Protein AF-A0A3P6R3Q3-F1 (afdb_monomer)

Structure (mmCIF, N/CA/C/O backbone):
data_AF-A0A3P6R3Q3-F1
#
_entry.id   AF-A0A3P6R3Q3-F1
#
loop_
_atom_site.group_PDB
_atom_site.id
_atom_site.type_symbol
_atom_site.label_atom_id
_atom_site.label_alt_id
_atom_site.label_comp_id
_atom_site.label_asym_id
_atom_site.label_entity_id
_atom_site.label_seq_id
_atom_site.pdbx_PDB_ins_code
_atom_site.Cartn_x
_atom_site.Cartn_y
_atom_site.Cartn_z
_atom_site.occupancy
_atom_site.B_iso_or_equiv
_atom_site.auth_seq_id
_atom_site.auth_comp_id
_atom_site.auth_asym_id
_atom_site.auth_atom_id
_atom_site.pdbx_PDB_model_num
ATOM 1 N N . MET A 1 1 ? -1.589 -1.129 27.423 1.00 46.59 1 MET A N 1
ATOM 2 C CA . MET A 1 1 ? -1.064 -1.638 26.143 1.00 46.59 1 MET A CA 1
ATOM 3 C C . MET A 1 1 ? -1.900 -2.843 25.777 1.00 46.59 1 MET A C 1
ATOM 5 O O . MET A 1 1 ? -1.608 -3.938 26.243 1.00 46.59 1 MET A O 1
ATOM 9 N N . ASP A 1 2 ? -2.985 -2.638 25.037 1.00 57.50 2 ASP A N 1
ATOM 10 C CA . ASP A 1 2 ? -3.747 -3.765 24.506 1.00 57.50 2 ASP A CA 1
ATOM 11 C C . ASP A 1 2 ? -2.873 -4.420 23.435 1.00 57.50 2 ASP A C 1
ATOM 13 O O . ASP A 1 2 ? -2.715 -3.889 22.341 1.00 57.50 2 ASP A O 1
ATOM 17 N N . PHE A 1 3 ? -2.231 -5.537 23.783 1.00 61.62 3 PHE A N 1
ATOM 18 C CA . PHE A 1 3 ? -1.277 -6.236 22.912 1.00 61.62 3 PHE A CA 1
ATOM 19 C C . PHE A 1 3 ? -1.928 -6.728 21.603 1.00 61.62 3 PHE A C 1
ATOM 21 O O . PHE A 1 3 ? -1.241 -6.994 20.623 1.00 61.62 3 PHE A O 1
ATOM 28 N N . PHE A 1 4 ? -3.263 -6.796 21.571 1.00 66.19 4 PHE A N 1
ATOM 29 C CA . PHE A 1 4 ? -4.058 -7.160 20.406 1.00 66.19 4 PHE A CA 1
ATOM 30 C C . PHE A 1 4 ? -5.186 -6.144 20.169 1.00 66.19 4 PHE A C 1
ATOM 32 O O . PHE A 1 4 ? -6.312 -6.357 20.629 1.00 66.19 4 PHE A O 1
ATOM 39 N N . PRO A 1 5 ? -4.926 -5.048 19.434 1.00 68.81 5 PRO A N 1
ATOM 40 C CA . PRO A 1 5 ? -5.937 -4.025 19.142 1.00 68.81 5 PRO A CA 1
ATOM 41 C C . PRO A 1 5 ? -7.147 -4.569 18.361 1.00 68.81 5 PRO A C 1
ATOM 43 O O . PRO A 1 5 ? -8.257 -4.046 18.486 1.00 68.81 5 PRO A O 1
ATOM 46 N N . PHE A 1 6 ? -6.976 -5.673 17.622 1.00 72.06 6 PHE A N 1
ATOM 47 C CA . PHE A 1 6 ? -8.066 -6.318 16.887 1.00 72.06 6 PHE A CA 1
ATOM 48 C C . PHE A 1 6 ? -9.189 -6.844 17.807 1.00 72.06 6 PHE A C 1
ATOM 50 O O . PHE A 1 6 ? -10.356 -6.852 17.407 1.00 72.06 6 PHE A O 1
ATOM 57 N N . LEU A 1 7 ? -8.877 -7.213 19.061 1.00 68.69 7 LEU A N 1
ATOM 58 C CA . LEU A 1 7 ? -9.871 -7.676 20.046 1.00 68.69 7 LEU A CA 1
ATOM 59 C C . LEU A 1 7 ? -10.813 -6.559 20.507 1.00 68.69 7 LEU A C 1
ATOM 61 O O . LEU A 1 7 ? -11.972 -6.817 20.835 1.00 68.69 7 LEU A O 1
ATOM 65 N N . THR A 1 8 ? -10.329 -5.322 20.555 1.00 74.06 8 THR A N 1
ATOM 66 C CA . THR A 1 8 ? -11.136 -4.161 20.952 1.00 74.06 8 THR A CA 1
ATOM 67 C C . THR A 1 8 ? -12.128 -3.810 19.851 1.00 74.06 8 THR A C 1
ATOM 69 O O . THR A 1 8 ? -13.299 -3.507 20.106 1.00 74.06 8 THR A O 1
ATOM 72 N N . TRP A 1 9 ? -11.671 -3.915 18.607 1.00 73.69 9 TRP A N 1
ATOM 73 C CA . TRP A 1 9 ? -12.449 -3.501 17.460 1.00 73.69 9 TRP A CA 1
ATOM 74 C C . TRP A 1 9 ? -13.516 -4.536 17.044 1.00 73.69 9 TRP A C 1
ATOM 76 O O . TRP A 1 9 ? -14.635 -4.162 16.691 1.00 73.69 9 TRP A O 1
ATOM 86 N N . ILE A 1 10 ? -13.244 -5.838 17.213 1.00 75.00 10 ILE A N 1
ATOM 87 C CA . ILE A 1 10 ? -14.248 -6.891 16.975 1.00 75.00 10 ILE A CA 1
ATOM 88 C C . ILE A 1 10 ? -15.398 -6.859 17.995 1.00 75.00 10 ILE A C 1
ATOM 90 O O . ILE A 1 10 ? -16.546 -7.113 17.640 1.00 75.00 10 ILE A O 1
ATOM 94 N N . LYS A 1 11 ? -15.123 -6.487 19.255 1.00 73.38 11 LYS A N 1
ATOM 95 C CA . LYS A 1 11 ? -16.144 -6.386 20.318 1.00 73.38 11 LYS A CA 1
ATOM 96 C C . LYS A 1 11 ? -17.124 -5.229 20.115 1.00 73.38 11 LYS A C 1
ATOM 98 O O . LYS A 1 11 ? -18.241 -5.287 20.612 1.00 73.38 11 LYS A O 1
ATOM 103 N N . THR A 1 12 ? -16.707 -4.185 19.405 1.00 77.06 12 THR A N 1
ATOM 104 C CA . THR A 1 12 ? -17.514 -2.989 19.111 1.00 77.06 12 THR A CA 1
ATOM 105 C C . THR A 1 12 ? -18.105 -3.014 17.696 1.00 77.06 12 THR A C 1
ATOM 107 O O . THR A 1 12 ? -18.639 -2.010 17.222 1.00 77.06 12 THR A O 1
ATOM 110 N N . TYR A 1 13 ? -18.022 -4.155 17.002 1.00 77.94 13 TYR A N 1
ATOM 111 C CA . TYR A 1 13 ? -18.478 -4.293 15.624 1.00 77.94 13 TYR A CA 1
ATOM 112 C C . TYR A 1 13 ? -20.009 -4.344 15.525 1.00 77.94 13 TYR A C 1
ATOM 114 O O . TYR A 1 13 ? -20.645 -5.291 15.987 1.00 77.94 13 TYR A O 1
ATOM 122 N N . ASP A 1 14 ? -20.606 -3.356 14.852 1.00 76.75 14 ASP A N 1
ATOM 123 C CA . ASP A 1 14 ? -22.024 -3.396 14.486 1.00 76.75 14 ASP A CA 1
ATOM 124 C C . ASP A 1 14 ? -22.257 -4.358 13.308 1.00 76.75 14 ASP A C 1
ATOM 126 O O . ASP A 1 14 ? -22.173 -3.992 12.133 1.00 76.75 14 ASP A O 1
ATOM 130 N N . VAL A 1 15 ? -22.563 -5.610 13.647 1.00 76.88 15 VAL A N 1
ATOM 131 C CA . VAL A 1 15 ? -22.834 -6.708 12.706 1.00 76.88 15 VAL A CA 1
ATOM 132 C C . VAL A 1 15 ? -24.049 -6.483 11.802 1.00 76.88 15 VAL A C 1
ATOM 134 O O . VAL A 1 15 ? -24.170 -7.181 10.797 1.00 76.88 15 VAL A O 1
ATOM 137 N N . LYS A 1 16 ? -24.948 -5.534 12.104 1.00 74.31 16 LYS A N 1
ATOM 138 C CA . LYS A 1 16 ? -26.172 -5.339 11.304 1.00 74.31 16 LYS A CA 1
ATOM 139 C C . LYS A 1 16 ? -25.975 -4.448 10.082 1.00 74.31 16 LYS A C 1
ATOM 141 O O . LYS A 1 16 ? -26.600 -4.700 9.057 1.00 74.31 16 LYS A O 1
ATOM 146 N N . SER A 1 17 ? -25.142 -3.413 10.178 1.00 76.44 17 SER A N 1
ATOM 147 C CA . SER A 1 17 ? -25.018 -2.387 9.129 1.00 76.44 17 SER A CA 1
ATOM 148 C C . SER A 1 17 ? -23.639 -2.346 8.464 1.00 76.44 17 SER A C 1
ATOM 150 O O . SER A 1 17 ? -23.517 -1.989 7.291 1.00 76.44 17 SER A O 1
ATOM 152 N N . ALA A 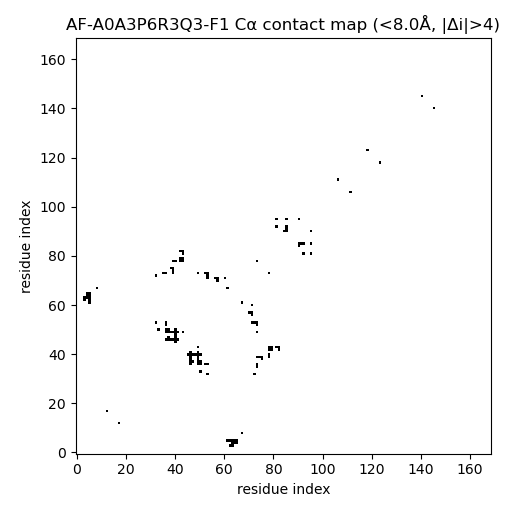1 18 ? -22.590 -2.745 9.186 1.00 79.81 18 ALA A N 1
ATOM 153 C CA . ALA A 1 18 ? -21.221 -2.651 8.707 1.00 79.81 18 ALA A CA 1
ATOM 154 C C . ALA A 1 18 ? -20.796 -3.667 7.624 1.00 79.81 18 ALA A C 1
ATOM 156 O O . ALA A 1 18 ? -20.037 -3.252 6.745 1.00 79.81 18 ALA A O 1
ATOM 157 N N . PRO A 1 19 ? -21.248 -4.942 7.600 1.00 84.19 19 PRO A N 1
ATOM 158 C CA . PRO A 1 19 ? -20.638 -5.932 6.709 1.00 84.19 19 PRO A CA 1
ATOM 159 C C . PRO A 1 19 ? -20.916 -5.650 5.231 1.00 84.19 19 PRO A C 1
ATOM 161 O O . PRO A 1 19 ? -20.044 -5.860 4.395 1.00 84.19 19 PRO A O 1
ATOM 164 N N . LEU A 1 20 ? -22.092 -5.107 4.898 1.00 86.62 20 LEU A N 1
ATOM 165 C CA . LEU A 1 20 ? -22.432 -4.755 3.517 1.00 86.62 20 LEU A CA 1
ATOM 166 C C . LEU A 1 20 ? -21.554 -3.601 3.008 1.00 86.62 20 LEU A C 1
ATOM 168 O O . LEU A 1 20 ? -21.050 -3.648 1.886 1.00 86.62 20 LEU A O 1
ATOM 172 N N . ARG A 1 21 ? -21.308 -2.595 3.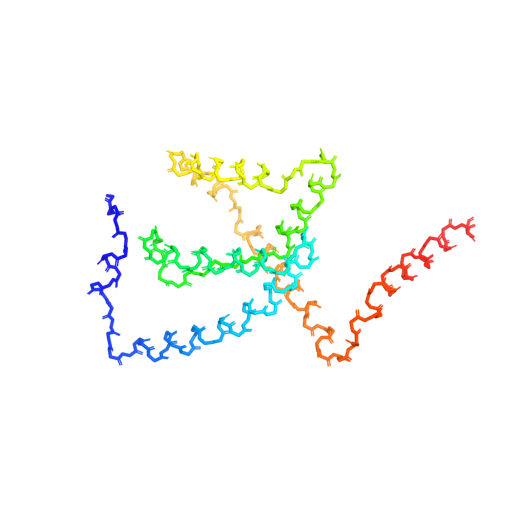856 1.00 84.62 21 ARG A N 1
ATOM 173 C CA . ARG A 1 21 ? -20.435 -1.460 3.530 1.00 84.62 21 ARG A CA 1
ATOM 174 C C . ARG A 1 21 ? -18.967 -1.877 3.424 1.00 84.62 21 ARG A C 1
ATOM 176 O O . ARG A 1 21 ? -18.291 -1.459 2.488 1.00 84.62 21 ARG A O 1
ATOM 183 N N . ASP A 1 22 ? -18.494 -2.714 4.345 1.00 88.69 22 ASP A N 1
ATOM 184 C CA . ASP A 1 22 ? -17.118 -3.223 4.343 1.00 88.69 22 ASP A CA 1
ATOM 185 C C . ASP A 1 22 ? -16.879 -4.153 3.128 1.00 88.69 22 ASP A C 1
ATOM 187 O O . ASP A 1 22 ? -15.820 -4.098 2.498 1.00 88.69 22 ASP A O 1
ATOM 191 N N . PHE A 1 23 ? -17.882 -4.941 2.718 1.00 89.69 23 PHE A N 1
ATOM 192 C CA . PHE A 1 23 ? -17.820 -5.776 1.512 1.00 89.69 23 PHE A CA 1
ATOM 193 C C . PHE A 1 23 ? -17.741 -4.944 0.225 1.00 89.69 23 PHE A C 1
ATOM 195 O O . PHE A 1 23 ? -16.854 -5.163 -0.596 1.00 89.69 23 PHE A O 1
ATOM 202 N N . MET A 1 24 ? -18.613 -3.945 0.052 1.00 90.56 24 MET A N 1
ATOM 203 C CA . MET A 1 24 ? -18.550 -3.076 -1.132 1.00 90.56 24 MET A CA 1
ATOM 204 C C . MET A 1 24 ? -17.245 -2.268 -1.183 1.00 90.56 24 MET A C 1
ATOM 206 O O . MET A 1 24 ? -16.652 -2.119 -2.252 1.00 90.56 24 MET A O 1
ATOM 210 N N . GLY A 1 25 ? -16.769 -1.786 -0.029 1.00 88.12 25 GLY A N 1
ATOM 211 C CA . GLY A 1 25 ? -15.499 -1.067 0.073 1.00 88.12 25 GLY A CA 1
ATOM 212 C C . GLY A 1 25 ? -14.296 -1.942 -0.281 1.00 88.12 25 GLY A C 1
ATOM 213 O O . GLY A 1 25 ? -13.444 -1.520 -1.060 1.00 88.12 25 GLY A O 1
ATOM 214 N N . SER A 1 26 ? -14.244 -3.174 0.231 1.00 87.75 26 SER A N 1
ATOM 215 C CA . SER A 1 26 ? -13.165 -4.122 -0.086 1.00 87.75 26 SER A CA 1
ATOM 216 C C . SER A 1 26 ? -13.198 -4.596 -1.539 1.00 87.75 26 SER A C 1
ATOM 218 O O . SER A 1 26 ? -12.133 -4.742 -2.134 1.00 87.75 26 SER A O 1
ATOM 220 N N . LEU A 1 27 ? -14.380 -4.752 -2.146 1.00 91.19 27 LEU A N 1
ATOM 221 C CA . LEU A 1 27 ? -14.507 -5.061 -3.573 1.00 91.19 27 LEU A CA 1
ATOM 222 C C . LEU A 1 27 ? -13.913 -3.946 -4.449 1.00 91.19 27 LEU A C 1
ATOM 224 O O . LEU A 1 27 ? -13.154 -4.228 -5.378 1.00 91.19 27 LEU A O 1
ATOM 228 N N . LEU A 1 28 ? -14.207 -2.682 -4.125 1.00 88.81 28 LEU A N 1
ATOM 229 C CA . LEU A 1 28 ? -13.629 -1.528 -4.818 1.00 88.81 28 LEU A CA 1
ATOM 230 C C . LEU A 1 28 ? -12.104 -1.487 -4.653 1.00 88.81 28 LEU A C 1
ATOM 232 O O . LEU A 1 28 ? -11.374 -1.292 -5.622 1.00 88.81 28 LEU A O 1
ATOM 236 N N . LEU A 1 29 ? -11.616 -1.708 -3.434 1.00 89.00 29 LEU A N 1
ATOM 237 C CA . LEU A 1 29 ? -10.186 -1.710 -3.135 1.00 89.00 29 LEU A CA 1
ATOM 238 C C . LEU A 1 29 ? -9.443 -2.842 -3.852 1.00 89.00 29 LEU A C 1
ATOM 240 O O . LEU A 1 29 ? -8.365 -2.621 -4.399 1.00 89.00 29 LEU A O 1
ATOM 244 N N . ALA A 1 30 ? -10.041 -4.034 -3.911 1.00 87.81 30 ALA A N 1
ATOM 245 C CA . ALA A 1 30 ? -9.498 -5.167 -4.652 1.00 87.81 30 ALA A CA 1
ATOM 246 C C . ALA A 1 30 ? -9.374 -4.847 -6.149 1.00 87.81 30 ALA A C 1
ATOM 248 O O . ALA A 1 30 ? -8.331 -5.117 -6.746 1.00 87.81 30 ALA A O 1
ATOM 249 N N . ALA A 1 31 ? -10.390 -4.204 -6.736 1.00 85.94 31 ALA A N 1
ATOM 250 C CA . ALA A 1 31 ? -10.346 -3.760 -8.127 1.00 85.94 31 ALA A CA 1
ATOM 251 C C . ALA A 1 31 ? -9.237 -2.719 -8.381 1.00 85.94 31 ALA A C 1
ATOM 253 O O . ALA A 1 31 ? -8.618 -2.745 -9.441 1.00 85.94 31 ALA A O 1
ATOM 254 N N . LEU A 1 32 ? -8.942 -1.845 -7.409 1.00 85.69 32 LEU A N 1
ATOM 255 C CA . LEU A 1 32 ? -7.862 -0.851 -7.500 1.00 85.69 32 LEU A CA 1
ATOM 256 C C . LEU A 1 32 ? -6.460 -1.458 -7.319 1.00 85.69 32 LEU A C 1
ATOM 258 O O . LEU A 1 32 ? -5.502 -1.006 -7.946 1.00 85.69 32 LEU A O 1
ATOM 262 N N . PHE A 1 33 ? -6.320 -2.500 -6.500 1.00 86.88 33 PHE A N 1
ATOM 263 C CA . PHE A 1 33 ? -5.019 -3.117 -6.222 1.00 86.88 33 PHE A CA 1
ATOM 264 C C . PHE A 1 33 ? -4.466 -3.965 -7.359 1.00 86.88 33 PHE A C 1
ATOM 266 O O . PHE A 1 33 ? -3.245 -4.068 -7.480 1.00 86.88 33 PHE A O 1
ATOM 273 N N . ILE A 1 34 ? -5.323 -4.526 -8.212 1.00 86.62 34 ILE A N 1
ATOM 274 C CA . ILE A 1 34 ? -4.890 -5.299 -9.383 1.00 86.62 34 ILE A CA 1
ATOM 275 C C . ILE A 1 34 ? -4.013 -4.449 -10.326 1.00 86.62 34 ILE A C 1
ATOM 277 O O . ILE A 1 34 ? -2.846 -4.805 -10.513 1.00 86.62 34 ILE A O 1
ATOM 281 N N . PRO A 1 35 ? -4.484 -3.313 -10.883 1.00 82.69 35 PRO A N 1
ATOM 282 C CA . PRO A 1 35 ? -3.661 -2.496 -11.772 1.00 82.69 35 PRO A CA 1
ATOM 283 C C . PRO A 1 35 ? -2.457 -1.886 -11.044 1.00 82.69 35 PRO A C 1
ATOM 285 O O . PRO A 1 35 ? -1.367 -1.827 -11.611 1.00 82.69 35 PRO A O 1
ATOM 288 N N . GLN A 1 36 ? -2.615 -1.493 -9.776 1.00 82.69 36 GLN A N 1
ATOM 289 C CA . GLN A 1 36 ? -1.532 -0.921 -8.971 1.00 82.69 36 GLN A CA 1
ATOM 290 C C . GLN A 1 36 ? -0.389 -1.922 -8.735 1.00 82.69 36 GLN A C 1
ATOM 292 O O . GLN A 1 36 ? 0.783 -1.559 -8.848 1.00 82.69 36 GLN A O 1
ATOM 297 N N . GLY A 1 37 ? -0.715 -3.185 -8.447 1.00 85.31 37 GLY A N 1
ATOM 298 C CA . GLY A 1 37 ? 0.264 -4.258 -8.269 1.00 85.31 37 GLY A CA 1
ATOM 299 C C . GLY A 1 37 ? 1.018 -4.582 -9.554 1.00 85.31 37 GLY A C 1
ATOM 300 O O . GLY A 1 37 ? 2.241 -4.725 -9.518 1.00 85.31 37 GLY A O 1
ATOM 301 N N . ILE A 1 38 ? 0.312 -4.623 -10.689 1.00 84.75 38 ILE A N 1
ATOM 302 C CA . ILE A 1 38 ? 0.921 -4.861 -12.005 1.00 84.75 38 ILE A CA 1
ATOM 303 C C . ILE A 1 38 ? 1.867 -3.713 -12.368 1.00 84.75 38 ILE A C 1
ATOM 305 O O . ILE A 1 38 ? 3.040 -3.955 -12.653 1.00 84.75 38 ILE A O 1
ATOM 309 N N . ALA A 1 39 ? 1.395 -2.465 -12.295 1.00 82.25 39 ALA A N 1
ATOM 310 C CA . ALA A 1 39 ? 2.185 -1.289 -12.655 1.00 82.25 39 ALA A CA 1
ATOM 311 C C . ALA A 1 39 ? 3.465 -1.168 -11.812 1.00 82.25 39 ALA A C 1
ATOM 313 O O . ALA A 1 39 ? 4.547 -0.932 -12.346 1.00 82.25 39 ALA A O 1
ATOM 314 N N . ASN A 1 40 ? 3.364 -1.375 -10.498 1.00 80.38 40 ASN A N 1
ATOM 315 C CA . ASN A 1 40 ? 4.516 -1.265 -9.605 1.00 80.38 40 ASN A CA 1
ATOM 316 C C . ASN A 1 40 ? 5.466 -2.469 -9.690 1.00 80.38 40 ASN A C 1
ATOM 318 O O . ASN A 1 40 ? 6.672 -2.289 -9.521 1.00 80.38 40 ASN A O 1
ATOM 322 N N . GLY A 1 41 ? 4.960 -3.675 -9.968 1.00 84.12 41 GLY A N 1
ATOM 323 C CA . GLY A 1 41 ? 5.793 -4.861 -10.191 1.00 84.12 41 GLY A CA 1
ATOM 324 C C . GLY A 1 41 ? 6.675 -4.723 -11.434 1.00 84.12 41 GLY A C 1
ATOM 325 O O . GLY A 1 41 ? 7.881 -4.974 -11.361 1.00 84.12 41 GLY A O 1
ATOM 326 N N . LEU A 1 42 ? 6.101 -4.210 -12.532 1.00 82.06 42 LEU A N 1
ATOM 327 C CA . LEU A 1 42 ? 6.823 -3.917 -13.778 1.00 82.06 42 LEU A CA 1
ATOM 328 C C . LEU A 1 42 ? 7.959 -2.897 -13.591 1.00 82.06 42 LEU A C 1
ATOM 330 O O . LEU A 1 42 ? 8.949 -2.946 -14.315 1.00 82.06 42 LEU A O 1
ATOM 334 N N . LEU A 1 43 ? 7.841 -1.986 -12.620 1.00 77.88 43 LEU A N 1
ATOM 335 C CA . LEU A 1 43 ? 8.876 -0.987 -12.335 1.00 77.88 43 LEU A CA 1
ATOM 336 C C . LEU A 1 43 ? 10.084 -1.553 -11.580 1.00 77.88 43 LEU A C 1
ATOM 338 O O . LEU A 1 43 ? 11.173 -0.998 -11.693 1.00 77.88 43 LEU A O 1
ATOM 342 N N . THR A 1 44 ? 9.907 -2.594 -10.765 1.00 73.00 44 THR A N 1
ATOM 343 C CA . THR A 1 44 ? 10.975 -3.084 -9.882 1.00 73.00 44 THR A CA 1
ATOM 344 C C . THR A 1 44 ? 11.692 -4.300 -10.460 1.00 73.00 44 THR A C 1
ATOM 346 O O . THR A 1 44 ? 12.922 -4.297 -10.501 1.00 73.00 44 THR A O 1
ATOM 349 N N . SER A 1 45 ? 10.962 -5.340 -10.876 1.00 74.94 45 SER A N 1
ATOM 350 C CA . SER A 1 45 ? 11.566 -6.534 -11.491 1.00 74.94 45 SER A CA 1
ATOM 351 C C . SER A 1 45 ? 10.537 -7.429 -12.182 1.00 74.94 45 SER A C 1
ATOM 353 O O . SER A 1 45 ? 10.680 -7.711 -13.366 1.00 74.94 45 SER A O 1
ATOM 355 N N . ASP A 1 46 ? 9.506 -7.858 -11.451 1.00 83.12 46 ASP A N 1
ATOM 356 C CA . ASP A 1 46 ? 8.505 -8.817 -11.921 1.00 83.12 46 ASP A CA 1
ATOM 357 C C . ASP A 1 46 ? 7.114 -8.515 -11.338 1.00 83.12 46 ASP A C 1
ATOM 359 O O . ASP A 1 46 ? 6.976 -8.070 -10.191 1.00 83.12 46 ASP A O 1
ATOM 363 N N . VAL A 1 47 ? 6.068 -8.806 -12.111 1.00 84.38 47 VAL A N 1
ATOM 364 C CA . VAL A 1 47 ? 4.662 -8.566 -11.756 1.00 84.38 47 VAL A CA 1
ATOM 365 C C . VAL A 1 47 ? 4.267 -9.347 -10.504 1.00 84.38 47 VAL A C 1
ATOM 367 O O . VAL A 1 47 ? 3.625 -8.790 -9.610 1.00 84.38 47 VAL A O 1
ATOM 370 N N . PHE A 1 48 ? 4.706 -10.604 -10.385 1.00 86.12 48 PHE A N 1
ATOM 371 C CA . PHE A 1 48 ? 4.394 -11.442 -9.224 1.00 86.12 48 PHE A CA 1
ATOM 372 C C . PHE A 1 48 ? 4.892 -10.815 -7.918 1.00 86.12 48 PHE A C 1
ATOM 374 O O . PHE A 1 48 ? 4.155 -10.765 -6.932 1.00 86.12 48 PHE A O 1
ATOM 381 N N . SER A 1 49 ? 6.109 -10.261 -7.924 1.00 82.31 49 SER A N 1
ATOM 382 C CA . SER A 1 49 ? 6.682 -9.600 -6.746 1.00 82.31 49 SER A CA 1
ATOM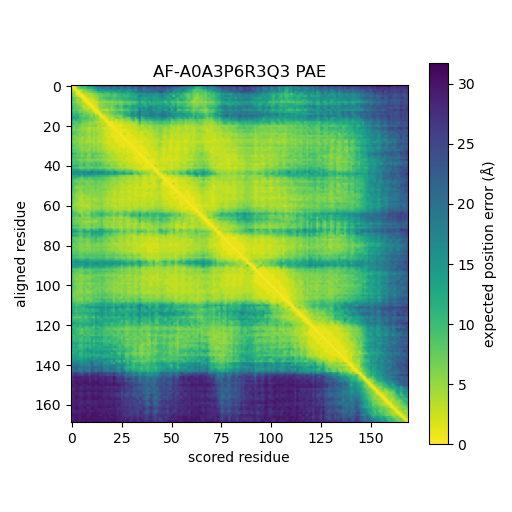 383 C C . SER A 1 49 ? 5.873 -8.369 -6.310 1.00 82.31 49 SER A C 1
ATOM 385 O O . SER A 1 49 ? 5.647 -8.165 -5.115 1.00 82.31 49 SER A O 1
ATOM 387 N N . GLY A 1 50 ? 5.354 -7.595 -7.271 1.00 82.50 50 GLY A N 1
ATOM 388 C CA . GLY A 1 50 ? 4.500 -6.434 -7.011 1.00 82.50 50 GLY A CA 1
ATOM 389 C C . GLY A 1 50 ? 3.149 -6.812 -6.404 1.00 82.50 50 GLY A C 1
ATOM 390 O O . GLY A 1 50 ? 2.691 -6.161 -5.463 1.00 82.50 50 GLY A O 1
ATOM 391 N N . MET A 1 51 ? 2.540 -7.904 -6.875 1.00 86.88 51 MET A N 1
ATOM 392 C CA . MET A 1 51 ? 1.274 -8.396 -6.322 1.00 86.88 51 MET A CA 1
ATOM 393 C C . MET A 1 51 ? 1.433 -8.914 -4.889 1.00 86.88 51 MET A C 1
ATOM 395 O O . MET A 1 51 ? 0.644 -8.550 -4.011 1.00 86.88 51 MET A O 1
ATOM 399 N N . PHE A 1 52 ? 2.481 -9.699 -4.614 1.00 88.12 52 PHE A N 1
ATOM 400 C CA . PHE A 1 52 ? 2.754 -10.180 -3.255 1.00 88.12 52 PHE A CA 1
ATOM 401 C C . PHE A 1 52 ? 3.047 -9.041 -2.276 1.00 88.12 52 PHE A C 1
ATOM 403 O O . PHE A 1 52 ? 2.627 -9.111 -1.119 1.00 88.12 52 PHE A O 1
ATOM 410 N N . SER A 1 53 ? 3.686 -7.965 -2.747 1.00 86.50 53 SER A N 1
ATOM 411 C CA . SER A 1 53 ? 3.956 -6.774 -1.937 1.00 86.50 53 SER A CA 1
ATOM 412 C C . SER A 1 53 ? 2.690 -6.053 -1.454 1.00 86.50 53 SER A C 1
ATOM 414 O O . SER A 1 53 ? 2.786 -5.288 -0.499 1.00 86.50 53 SER A O 1
ATOM 416 N N . ILE A 1 54 ? 1.529 -6.256 -2.084 1.00 89.31 54 ILE A N 1
ATOM 417 C CA . ILE A 1 54 ? 0.250 -5.653 -1.664 1.00 89.31 54 ILE A CA 1
ATOM 418 C C . ILE A 1 54 ? -0.610 -6.676 -0.916 1.00 89.31 54 ILE A C 1
ATOM 420 O O . ILE A 1 54 ? -1.256 -6.342 0.078 1.00 89.31 54 ILE A O 1
ATOM 424 N N . LEU A 1 55 ? -0.607 -7.933 -1.368 1.00 89.75 55 LEU A N 1
ATOM 425 C CA . LEU A 1 55 ? -1.422 -8.997 -0.788 1.00 89.75 55 LEU A CA 1
ATOM 426 C C . LEU A 1 55 ? -1.000 -9.323 0.652 1.00 89.75 55 LEU A C 1
ATOM 428 O O . LEU A 1 55 ? -1.841 -9.349 1.551 1.00 89.75 55 LEU A O 1
ATOM 432 N N . LEU A 1 56 ? 0.297 -9.565 0.876 1.00 90.31 56 LEU A N 1
ATOM 433 C CA . LEU A 1 56 ? 0.788 -10.035 2.173 1.00 90.31 56 LEU A CA 1
ATOM 434 C C . LEU A 1 56 ? 0.578 -9.007 3.295 1.00 90.31 56 LEU A C 1
ATOM 436 O O . LEU A 1 56 ? 0.030 -9.391 4.330 1.00 90.31 56 LEU A O 1
ATOM 440 N N . PRO A 1 57 ? 0.917 -7.711 3.131 1.00 88.62 57 PRO A N 1
ATOM 441 C CA . PRO A 1 57 ? 0.692 -6.734 4.192 1.00 88.62 57 PRO A CA 1
ATOM 442 C C . PRO A 1 57 ? -0.791 -6.570 4.532 1.00 88.62 57 PRO A C 1
ATOM 444 O O . PRO A 1 57 ? -1.129 -6.487 5.708 1.00 88.62 57 PRO A O 1
ATOM 447 N N . ASN A 1 58 ? -1.686 -6.591 3.537 1.00 89.44 58 ASN A N 1
ATOM 448 C CA . ASN A 1 58 ? -3.129 -6.493 3.780 1.00 89.44 58 ASN A CA 1
ATOM 449 C C . ASN A 1 58 ? -3.715 -7.721 4.479 1.00 89.44 58 ASN A C 1
ATOM 451 O O . ASN A 1 58 ? -4.695 -7.584 5.204 1.00 89.44 58 ASN A O 1
ATOM 455 N N . LEU A 1 59 ? -3.121 -8.903 4.299 1.00 89.75 59 LEU A N 1
ATOM 456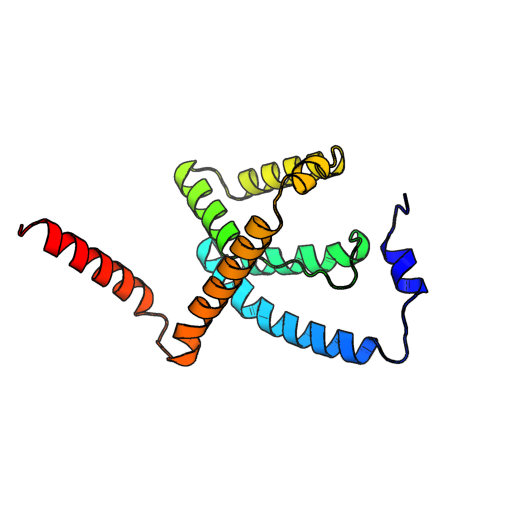 C CA . LEU A 1 59 ? -3.526 -10.107 5.025 1.00 89.75 59 LEU A CA 1
ATOM 457 C C . LEU A 1 59 ? -3.039 -10.090 6.482 1.00 89.75 59 LEU A C 1
ATOM 459 O O . LEU A 1 59 ? -3.736 -10.559 7.376 1.00 89.75 59 LEU A O 1
ATOM 463 N N . ILE A 1 60 ? -1.843 -9.549 6.719 1.00 89.56 60 ILE A N 1
ATOM 464 C CA . ILE A 1 60 ? -1.194 -9.530 8.037 1.00 89.56 60 ILE A CA 1
ATOM 465 C C . ILE A 1 60 ? -1.721 -8.376 8.912 1.00 89.56 60 ILE A C 1
ATOM 467 O O . ILE A 1 60 ? -1.883 -8.535 10.124 1.00 89.56 60 ILE A O 1
ATOM 471 N N . TYR A 1 61 ? -2.017 -7.217 8.313 1.00 87.94 61 TYR A N 1
ATOM 472 C CA . TYR A 1 61 ? -2.414 -5.998 9.025 1.00 87.94 61 TYR A CA 1
ATOM 473 C C . TYR A 1 61 ? -3.648 -6.146 9.931 1.00 87.94 61 TYR A C 1
ATOM 475 O O . TYR A 1 61 ? -3.592 -5.631 11.042 1.00 87.94 61 TYR A O 1
ATOM 483 N N . PRO A 1 62 ? -4.727 -6.868 9.574 1.00 84.50 62 PRO A N 1
ATOM 484 C CA . PRO A 1 62 ? -5.888 -7.034 10.452 1.00 84.50 62 PRO A CA 1
ATOM 485 C C . PRO A 1 62 ? -5.571 -7.661 11.819 1.00 84.50 62 PRO A C 1
ATOM 487 O O . PRO A 1 62 ? -6.299 -7.423 12.778 1.00 84.50 62 PRO A O 1
ATOM 490 N N . PHE A 1 63 ? -4.492 -8.445 11.923 1.00 82.75 63 PHE A N 1
ATOM 491 C CA . PHE A 1 63 ? -4.088 -9.102 13.171 1.00 82.75 63 PHE A CA 1
ATOM 492 C C . PHE A 1 63 ? -3.209 -8.213 14.060 1.00 82.75 63 PHE A C 1
ATOM 494 O O . PHE A 1 63 ? -3.269 -8.311 15.284 1.00 82.75 63 PHE A O 1
ATOM 501 N N . LEU A 1 64 ? -2.386 -7.358 13.448 1.00 81.25 64 LEU A N 1
ATOM 502 C CA . LEU A 1 64 ? -1.364 -6.550 14.131 1.00 81.25 64 LEU A CA 1
ATOM 503 C C . LEU A 1 64 ? -1.698 -5.048 14.167 1.00 81.25 64 LEU A C 1
ATOM 505 O O . LEU A 1 64 ? -1.052 -4.278 14.874 1.00 81.25 64 LEU A O 1
ATOM 509 N N . GLY A 1 65 ? -2.673 -4.614 13.374 1.00 74.50 65 GLY A N 1
ATOM 510 C CA . GLY A 1 65 ? -2.989 -3.219 13.111 1.00 74.50 65 GLY A CA 1
ATOM 511 C C . GLY A 1 65 ? -3.934 -2.611 14.140 1.00 74.50 65 GLY A C 1
ATOM 512 O O . GLY A 1 65 ? -4.881 -3.242 14.602 1.00 74.50 65 GLY A O 1
ATOM 513 N N . SER A 1 66 ? -3.689 -1.342 14.466 1.00 72.81 66 SER A N 1
ATOM 514 C CA . SER A 1 66 ? -4.523 -0.563 15.390 1.00 72.81 66 SER A CA 1
ATOM 515 C C . SER A 1 66 ? -5.789 0.009 14.728 1.00 72.81 66 SER A C 1
ATOM 517 O O . SER A 1 66 ? -6.810 0.199 15.385 1.00 72.81 66 SER A O 1
ATOM 519 N N . SER A 1 67 ? -5.757 0.256 13.411 1.00 80.75 67 SER A N 1
ATOM 520 C CA . SER A 1 67 ? -6.819 0.982 12.701 1.00 80.75 67 SER A CA 1
ATOM 521 C C . SER A 1 67 ? -7.684 0.076 11.826 1.00 80.75 67 SER A C 1
ATOM 523 O O . SER A 1 67 ? -7.189 -0.562 10.905 1.00 80.75 67 SER A O 1
ATOM 525 N N . ARG A 1 68 ? -9.007 0.126 12.026 1.00 72.88 68 ARG A N 1
ATOM 526 C CA . ARG A 1 68 ? -10.027 -0.608 11.245 1.00 72.88 68 ARG A CA 1
ATOM 527 C C . ARG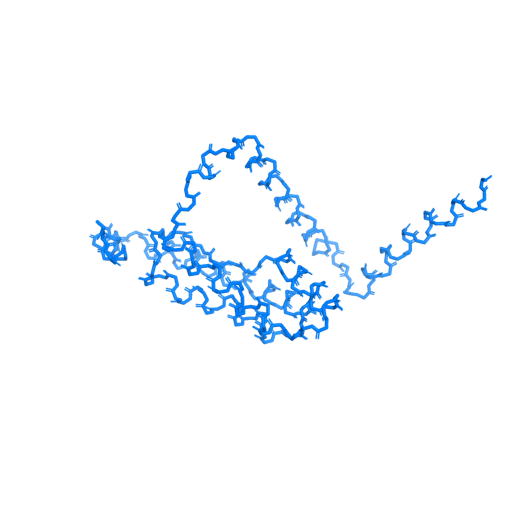 A 1 68 ? -9.959 -0.379 9.731 1.00 72.88 68 ARG A C 1
ATOM 529 O O . ARG A 1 68 ? -10.149 -1.303 8.954 1.00 72.88 68 ARG A O 1
ATOM 536 N N . HIS A 1 69 ? -9.811 0.881 9.326 1.00 80.12 69 HIS A N 1
ATOM 537 C CA . HIS A 1 69 ? -10.020 1.325 7.942 1.00 80.12 69 HIS A CA 1
ATOM 538 C C . HIS A 1 69 ? -8.715 1.643 7.208 1.00 80.12 69 HIS A C 1
ATOM 540 O O . HIS A 1 69 ? -8.742 2.233 6.132 1.00 80.12 69 HIS A O 1
ATOM 546 N N . CYS A 1 70 ? -7.568 1.300 7.796 1.00 82.25 70 CYS A N 1
ATOM 547 C CA . CYS A 1 70 ? -6.290 1.499 7.133 1.00 82.25 70 CYS A CA 1
ATOM 548 C C . CYS A 1 70 ? -6.033 0.333 6.181 1.00 82.25 70 CYS A C 1
ATOM 550 O O . CYS A 1 70 ? -6.201 -0.828 6.551 1.00 82.25 70 CYS A O 1
ATOM 552 N N . THR A 1 71 ? -5.616 0.644 4.960 1.00 82.88 71 THR A N 1
ATOM 553 C CA . THR A 1 71 ? -5.226 -0.365 3.981 1.00 82.88 71 THR A CA 1
ATOM 554 C C . THR A 1 71 ? -3.820 -0.082 3.497 1.00 82.88 71 THR A C 1
ATOM 556 O O . THR A 1 71 ? -3.451 1.066 3.248 1.00 82.88 71 THR A O 1
ATOM 559 N N . LEU A 1 72 ? -3.026 -1.141 3.377 1.00 86.25 72 LEU A N 1
ATOM 560 C CA . LEU A 1 72 ? -1.638 -1.058 2.966 1.00 86.25 72 LEU A CA 1
ATOM 561 C C . LEU A 1 72 ? -1.564 -1.203 1.443 1.00 86.25 72 LEU A C 1
ATOM 563 O O . LEU A 1 72 ? -1.921 -2.233 0.881 1.00 86.25 72 LEU A O 1
ATOM 567 N N . GLY A 1 73 ? -1.121 -0.151 0.760 1.00 77.81 73 GLY A N 1
ATOM 568 C CA . GLY A 1 73 ? -0.915 -0.147 -0.688 1.00 77.81 73 GLY A CA 1
ATOM 569 C C . GLY A 1 73 ? 0.563 -0.020 -1.045 1.00 77.81 73 GLY A C 1
ATOM 570 O O . GLY A 1 73 ? 1.331 0.620 -0.328 1.00 77.81 73 GLY A O 1
ATOM 571 N N . SER A 1 74 ? 0.963 -0.587 -2.183 1.00 77.94 74 SER A N 1
ATOM 572 C CA . SER A 1 74 ? 2.286 -0.336 -2.766 1.00 77.94 74 SER A CA 1
ATOM 573 C C . SER A 1 74 ? 2.263 1.005 -3.500 1.00 77.94 74 SER A C 1
ATOM 575 O O . SER A 1 74 ? 1.512 1.178 -4.455 1.00 77.94 74 SER A O 1
ATOM 577 N N . LEU A 1 75 ? 3.048 1.987 -3.067 1.00 80.19 75 LEU A N 1
ATOM 578 C CA . LEU A 1 75 ? 3.113 3.295 -3.724 1.00 80.19 75 LEU A CA 1
ATOM 579 C C . LEU A 1 75 ? 4.135 3.261 -4.865 1.00 80.19 75 LEU A C 1
ATOM 581 O O . LEU A 1 75 ? 5.266 2.833 -4.673 1.00 80.19 75 LEU A O 1
ATOM 585 N N . SER A 1 76 ? 3.804 3.810 -6.038 1.00 79.94 76 SER A N 1
ATOM 586 C CA . SER A 1 76 ? 4.753 3.845 -7.169 1.00 79.94 76 SER A CA 1
ATOM 587 C C . SER A 1 76 ? 6.068 4.563 -6.830 1.00 79.94 76 SER A C 1
ATOM 589 O O . SER A 1 76 ? 7.112 4.267 -7.406 1.00 79.94 76 SER A O 1
ATOM 591 N N . MET A 1 77 ? 6.038 5.485 -5.860 1.00 81.12 77 MET A N 1
ATOM 592 C CA . MET A 1 77 ? 7.236 6.146 -5.342 1.00 81.12 77 MET A CA 1
ATOM 593 C C . MET A 1 77 ? 8.195 5.164 -4.656 1.00 81.12 77 MET A C 1
ATOM 595 O O . MET A 1 77 ? 9.398 5.239 -4.895 1.00 81.12 77 MET A O 1
ATOM 599 N N . THR A 1 78 ? 7.696 4.230 -3.841 1.00 86.00 78 THR A N 1
ATOM 600 C CA . THR A 1 78 ? 8.560 3.270 -3.139 1.00 86.00 78 THR A CA 1
ATOM 601 C C . THR A 1 78 ? 9.168 2.267 -4.117 1.00 86.00 78 THR A C 1
ATOM 603 O O . THR A 1 78 ? 10.368 2.012 -4.044 1.00 86.00 78 THR A O 1
ATOM 606 N N . SER A 1 79 ? 8.401 1.790 -5.104 1.00 85.69 79 SER A N 1
ATOM 607 C CA . SER A 1 79 ? 8.918 0.937 -6.188 1.00 85.69 79 SER A CA 1
ATOM 608 C C . SER A 1 79 ? 10.029 1.611 -6.996 1.00 85.69 79 SER A C 1
ATOM 610 O O . SER A 1 79 ? 11.043 0.978 -7.292 1.00 85.69 79 SER A O 1
ATOM 612 N N . PHE A 1 80 ? 9.884 2.903 -7.304 1.00 84.56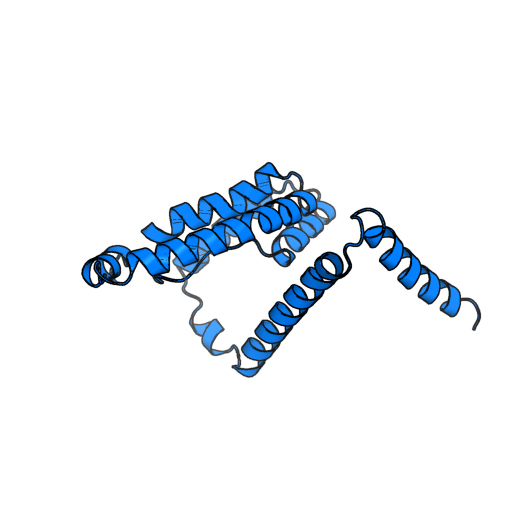 80 PHE A N 1
ATOM 613 C CA . PHE A 1 80 ? 10.918 3.676 -7.994 1.00 84.56 80 PHE A CA 1
ATOM 614 C C . PHE A 1 80 ? 12.186 3.856 -7.146 1.00 84.56 80 PHE A C 1
ATOM 616 O O . PHE A 1 80 ? 13.303 3.734 -7.657 1.00 84.56 80 PHE A O 1
ATOM 623 N N . LEU A 1 81 ? 12.038 4.114 -5.844 1.00 88.62 81 LEU A N 1
ATOM 624 C CA . LEU A 1 81 ? 13.177 4.220 -4.929 1.00 88.62 81 LEU A CA 1
ATOM 625 C C . LEU A 1 81 ? 13.935 2.894 -4.819 1.00 88.62 81 LEU A C 1
ATOM 627 O O . LEU A 1 81 ? 15.162 2.891 -4.880 1.00 88.62 81 LEU A O 1
ATOM 631 N N . ILE A 1 82 ? 13.227 1.766 -4.726 1.00 88.88 82 ILE A N 1
ATOM 632 C CA . ILE A 1 82 ? 13.852 0.436 -4.687 1.00 88.88 82 ILE A CA 1
ATOM 633 C C . ILE A 1 82 ? 14.581 0.152 -6.005 1.00 88.88 82 ILE A C 1
ATOM 635 O O . ILE A 1 82 ? 15.735 -0.277 -5.983 1.00 88.88 82 ILE A O 1
ATOM 639 N N . TYR A 1 83 ? 13.944 0.444 -7.144 1.00 87.19 83 TYR A N 1
ATOM 640 C CA . TYR A 1 83 ? 14.540 0.264 -8.469 1.00 87.19 83 TYR A CA 1
ATOM 641 C C . TYR A 1 83 ? 15.822 1.094 -8.644 1.00 87.19 83 TYR A C 1
ATOM 643 O O . TYR A 1 83 ? 16.878 0.552 -8.976 1.00 87.19 83 TYR A O 1
ATOM 651 N N . SER A 1 84 ? 15.759 2.399 -8.364 1.00 87.88 84 SER A N 1
ATOM 652 C CA . SER A 1 84 ? 16.920 3.296 -8.471 1.00 87.88 84 SER A CA 1
ATOM 653 C C . SER A 1 84 ? 18.042 2.924 -7.494 1.00 87.88 84 SER A C 1
ATOM 655 O O . SER A 1 84 ? 19.212 2.923 -7.880 1.00 87.88 84 SER A O 1
ATOM 657 N N . SER A 1 85 ? 17.705 2.520 -6.267 1.00 89.25 85 SER A N 1
ATOM 658 C CA . SER A 1 85 ? 18.688 2.091 -5.262 1.00 89.25 85 SER A CA 1
ATOM 659 C C . SER A 1 85 ? 19.375 0.777 -5.642 1.00 89.25 85 SER A C 1
ATOM 661 O O . SER A 1 85 ? 20.594 0.663 -5.499 1.00 89.25 85 SER A O 1
ATOM 663 N N . SER A 1 86 ? 18.626 -0.201 -6.165 1.00 88.12 86 SER A N 1
ATOM 664 C CA . SER A 1 86 ? 19.190 -1.472 -6.641 1.00 88.12 86 SER A CA 1
ATOM 665 C C . SER A 1 86 ? 20.120 -1.249 -7.836 1.00 88.12 86 SER A C 1
ATOM 667 O O . SER A 1 86 ? 21.232 -1.776 -7.851 1.00 88.12 86 SER A O 1
ATOM 669 N N . ARG A 1 87 ? 19.729 -0.380 -8.779 1.00 86.88 87 ARG A N 1
ATOM 670 C CA . ARG A 1 87 ? 20.557 -0.004 -9.936 1.00 86.88 87 ARG A CA 1
ATOM 671 C C . ARG A 1 87 ? 21.863 0.679 -9.520 1.00 86.88 87 ARG A C 1
ATOM 673 O O . ARG A 1 87 ? 22.906 0.372 -10.085 1.00 86.88 87 ARG A O 1
ATOM 680 N N . ASN A 1 88 ? 21.803 1.596 -8.554 1.00 89.19 88 ASN A N 1
ATOM 681 C CA . ASN A 1 88 ? 22.966 2.369 -8.121 1.00 89.19 88 ASN A CA 1
ATOM 682 C C . ASN A 1 88 ? 23.943 1.544 -7.269 1.00 89.19 88 ASN A C 1
ATOM 684 O O . ASN A 1 88 ? 25.153 1.668 -7.419 1.00 89.19 88 ASN A O 1
ATOM 688 N N . SER A 1 89 ? 23.428 0.699 -6.373 1.00 84.62 89 SER A N 1
ATOM 689 C CA . SER A 1 89 ? 24.265 -0.103 -5.475 1.00 84.62 89 SER A CA 1
ATOM 690 C C . SER A 1 89 ? 24.692 -1.449 -6.072 1.00 84.62 89 SER A C 1
ATOM 692 O O . SER A 1 89 ? 25.566 -2.093 -5.497 1.00 84.62 89 SER A O 1
ATOM 694 N N . GLY A 1 90 ? 24.044 -1.928 -7.141 1.00 83.00 90 GLY A N 1
ATOM 695 C CA . GLY A 1 90 ? 24.198 -3.303 -7.645 1.00 83.00 90 GLY A CA 1
ATOM 696 C C . GLY A 1 90 ? 23.684 -4.382 -6.678 1.00 83.00 90 GLY A C 1
ATOM 697 O O . GLY A 1 90 ? 23.847 -5.574 -6.926 1.00 83.00 90 GLY A O 1
ATOM 698 N N . SER A 1 91 ? 23.070 -3.972 -5.565 1.00 83.50 91 SER A N 1
ATOM 699 C CA . SER A 1 91 ? 22.563 -4.861 -4.524 1.00 83.50 91 SER A CA 1
ATOM 700 C C . SER A 1 91 ? 21.222 -5.470 -4.928 1.00 83.50 91 SER A C 1
ATOM 702 O O . SER A 1 91 ? 20.360 -4.801 -5.508 1.00 83.50 91 SER A O 1
ATOM 704 N N . SER A 1 92 ? 21.021 -6.736 -4.559 1.00 87.75 92 SER A N 1
ATOM 705 C CA . SER A 1 92 ? 19.743 -7.429 -4.745 1.00 87.75 92 SER A CA 1
ATOM 706 C C . SER A 1 92 ? 18.625 -6.763 -3.935 1.00 87.75 92 SER A C 1
ATOM 708 O O . SER A 1 92 ? 18.834 -6.306 -2.809 1.00 87.75 92 SER A O 1
ATOM 710 N N . ILE A 1 93 ? 17.412 -6.754 -4.493 1.00 87.06 93 ILE A N 1
ATOM 711 C CA . ILE A 1 93 ? 16.211 -6.154 -3.882 1.00 87.06 93 ILE A CA 1
ATOM 712 C C . ILE A 1 93 ? 15.912 -6.760 -2.498 1.00 87.06 93 ILE A C 1
ATOM 714 O O . ILE A 1 93 ? 15.461 -6.054 -1.593 1.00 87.06 93 ILE A O 1
ATOM 718 N N . SER A 1 94 ? 16.218 -8.046 -2.301 1.00 87.50 94 SER A N 1
ATOM 719 C CA . SER A 1 94 ? 16.062 -8.750 -1.023 1.00 87.50 94 SER A CA 1
ATOM 720 C C . SER A 1 94 ? 16.863 -8.106 0.109 1.00 87.50 94 SER A C 1
ATOM 722 O O . SER A 1 94 ? 16.331 -7.942 1.202 1.00 87.50 94 SER A O 1
ATOM 724 N N . THR A 1 95 ? 18.098 -7.669 -0.146 1.00 91.00 95 THR A N 1
ATOM 725 C CA . THR A 1 95 ? 18.958 -7.033 0.863 1.00 91.00 95 THR A CA 1
ATOM 726 C C . THR A 1 95 ? 18.407 -5.677 1.292 1.00 91.00 95 THR A C 1
ATOM 728 O O . THR A 1 95 ? 18.349 -5.380 2.483 1.00 91.00 95 THR A O 1
ATOM 731 N N . ILE A 1 96 ? 17.951 -4.866 0.333 1.00 90.56 96 ILE A N 1
ATOM 732 C CA . ILE A 1 96 ? 17.344 -3.553 0.607 1.00 90.56 96 ILE A CA 1
ATOM 733 C C . ILE A 1 96 ? 16.053 -3.733 1.417 1.00 90.56 96 ILE A C 1
ATOM 735 O O . ILE A 1 96 ? 15.823 -3.028 2.399 1.00 90.56 96 ILE A O 1
ATOM 739 N N . THR A 1 97 ? 15.238 -4.720 1.040 1.00 89.69 97 THR A N 1
ATOM 740 C CA . THR A 1 97 ? 13.979 -5.042 1.729 1.00 89.69 97 THR A CA 1
ATOM 741 C C . THR A 1 97 ? 14.228 -5.563 3.144 1.00 89.69 97 THR A C 1
ATOM 743 O O . THR A 1 97 ? 13.512 -5.189 4.071 1.00 89.69 97 THR A O 1
ATOM 746 N N . LEU A 1 98 ? 15.272 -6.373 3.337 1.00 92.81 98 LEU A N 1
ATOM 747 C CA . LEU A 1 98 ? 15.675 -6.881 4.647 1.00 92.81 98 LEU A CA 1
ATOM 748 C C . LEU A 1 98 ? 16.086 -5.730 5.571 1.00 92.81 98 LEU A C 1
ATOM 750 O O . LEU A 1 98 ? 15.579 -5.640 6.688 1.00 92.81 98 LEU A O 1
ATOM 754 N N . TRP A 1 99 ? 16.927 -4.807 5.094 1.00 93.56 99 TRP A N 1
ATOM 755 C CA . TRP A 1 99 ? 17.291 -3.612 5.861 1.00 93.56 99 TRP A CA 1
ATOM 756 C C . TRP A 1 99 ? 16.081 -2.741 6.184 1.00 93.56 99 TRP A C 1
ATOM 758 O O . TRP A 1 99 ? 15.936 -2.305 7.324 1.00 93.56 99 TRP A O 1
ATOM 768 N N . CYS A 1 100 ? 15.178 -2.539 5.222 1.00 91.38 100 CYS A N 1
ATOM 769 C CA . CYS A 1 100 ? 13.925 -1.826 5.456 1.00 91.38 100 CYS A CA 1
ATOM 770 C C . CYS A 1 100 ? 13.098 -2.487 6.575 1.00 91.38 100 CYS A C 1
ATOM 772 O O . CYS A 1 100 ? 12.628 -1.794 7.475 1.00 91.38 100 CYS A O 1
ATOM 774 N N . GLY A 1 101 ? 13.004 -3.820 6.585 1.00 92.44 101 GLY A N 1
ATOM 775 C CA . GLY A 1 101 ? 12.343 -4.581 7.648 1.00 92.44 101 GLY A CA 1
ATOM 776 C C . GLY A 1 101 ? 13.018 -4.441 9.015 1.00 92.44 101 GLY A C 1
ATOM 777 O O . GLY A 1 101 ? 12.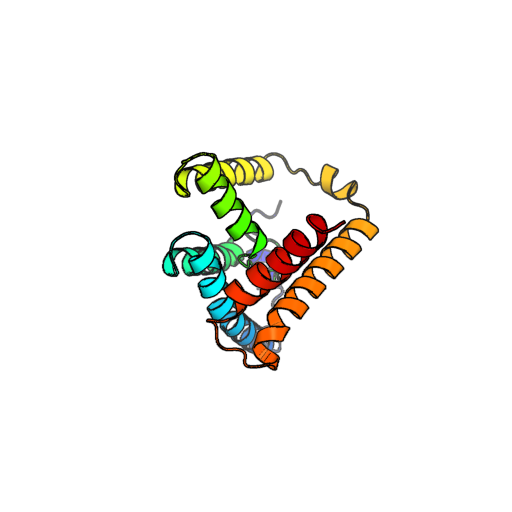327 -4.257 10.016 1.00 92.44 101 GLY A O 1
ATOM 778 N N . ILE A 1 102 ? 14.355 -4.459 9.072 1.00 94.50 102 ILE A N 1
ATOM 779 C CA . ILE A 1 102 ? 15.107 -4.225 10.317 1.00 94.50 102 ILE A CA 1
ATOM 780 C C . ILE A 1 102 ? 14.824 -2.821 10.862 1.00 94.50 102 ILE A C 1
ATOM 782 O O . ILE A 1 102 ? 14.523 -2.677 12.046 1.00 94.50 102 ILE A O 1
ATOM 786 N N . PHE A 1 103 ? 14.871 -1.790 10.015 1.00 92.31 103 PHE A N 1
ATOM 787 C CA . PHE A 1 103 ? 14.552 -0.424 10.438 1.00 92.31 103 PHE A CA 1
ATOM 788 C C . PHE A 1 103 ? 13.091 -0.285 10.885 1.00 92.31 103 PHE A C 1
ATOM 790 O O . PHE A 1 103 ? 12.819 0.402 11.869 1.00 92.31 103 PHE A O 1
ATOM 797 N N . GLN A 1 104 ? 12.160 -0.982 10.229 1.00 89.56 104 GLN A N 1
ATOM 798 C CA . GLN A 1 104 ? 10.752 -1.000 10.627 1.00 89.56 104 GLN A CA 1
ATOM 799 C C . GLN A 1 104 ? 10.544 -1.681 11.990 1.00 89.56 104 GLN A C 1
ATOM 801 O O . GLN A 1 104 ? 9.756 -1.197 12.803 1.00 89.56 104 GLN A O 1
ATOM 806 N N . LEU A 1 105 ? 11.266 -2.772 12.267 1.00 90.38 105 LEU A N 1
ATOM 807 C CA . LEU A 1 105 ? 11.272 -3.414 13.586 1.00 90.38 105 LEU A CA 1
ATOM 808 C C . LEU A 1 105 ? 11.897 -2.509 14.650 1.00 90.38 105 LEU A C 1
ATOM 810 O O . LEU A 1 105 ? 11.402 -2.445 15.771 1.00 90.38 105 LEU A O 1
ATOM 814 N N . LEU A 1 106 ? 12.952 -1.773 14.308 1.00 91.38 106 LEU A N 1
ATOM 815 C CA . LEU A 1 106 ? 13.573 -0.827 15.229 1.00 91.38 106 LEU A CA 1
ATOM 816 C C . LEU A 1 106 ? 12.615 0.320 15.586 1.00 91.38 106 LEU A C 1
ATOM 818 O O . LEU A 1 106 ? 12.508 0.673 16.759 1.00 91.38 106 LEU A O 1
ATOM 822 N N . HIS A 1 107 ? 11.857 0.832 14.613 1.00 85.38 107 HIS A N 1
ATOM 823 C CA . HIS A 1 107 ? 10.804 1.824 14.851 1.00 85.38 107 HIS A CA 1
ATOM 824 C C . HIS A 1 107 ? 9.694 1.304 15.781 1.00 85.38 107 HIS A C 1
ATOM 826 O O . HIS A 1 107 ? 9.135 2.070 16.559 1.00 85.38 107 HIS A O 1
ATOM 832 N N . PHE A 1 108 ? 9.396 0.001 15.752 1.00 84.81 108 PHE A N 1
ATOM 833 C CA . PHE A 1 108 ? 8.437 -0.600 16.681 1.00 84.81 108 PHE A CA 1
ATOM 834 C C . PHE A 1 108 ? 8.920 -0.559 18.144 1.00 84.81 108 PHE A C 1
ATOM 836 O O . PHE A 1 108 ? 8.118 -0.312 19.041 1.00 84.81 108 PHE A O 1
ATOM 843 N N . PHE A 1 109 ? 10.219 -0.761 18.400 1.00 85.19 109 PHE A N 1
ATOM 844 C CA . PHE A 1 109 ? 10.787 -0.672 19.755 1.00 85.19 109 PHE A CA 1
ATOM 845 C C . PHE A 1 109 ? 11.055 0.765 20.209 1.00 85.19 109 PHE A C 1
ATOM 847 O O . PHE A 1 109 ? 10.957 1.061 21.400 1.00 85.19 109 PHE A O 1
ATOM 854 N N . PHE A 1 110 ? 11.409 1.647 19.276 1.00 86.12 110 PHE A N 1
ATOM 855 C CA . PHE A 1 110 ? 11.693 3.050 19.542 1.00 86.12 110 PHE A CA 1
ATOM 856 C C . PHE A 1 110 ? 10.649 3.914 18.825 1.00 86.12 110 PHE A C 1
ATOM 858 O O . PHE A 1 110 ? 10.900 4.336 17.698 1.00 86.12 110 PHE A O 1
ATOM 865 N N . PRO A 1 111 ? 9.463 4.149 19.418 1.00 77.62 111 PRO A N 1
ATOM 866 C CA . PRO A 1 111 ? 8.418 4.932 18.769 1.00 77.62 111 PRO A CA 1
ATOM 867 C C . PRO A 1 111 ? 8.918 6.359 18.513 1.00 77.62 111 PRO A C 1
ATOM 869 O O . PRO A 1 111 ? 9.159 7.130 19.444 1.00 77.62 111 PRO A O 1
ATOM 872 N N . LEU A 1 112 ? 9.079 6.717 17.237 1.00 79.75 112 LEU A N 1
ATOM 873 C CA . LEU A 1 112 ? 9.492 8.057 16.807 1.00 79.75 112 LEU A CA 1
ATOM 874 C C . LEU A 1 112 ? 8.303 9.036 16.733 1.00 79.75 112 LEU A C 1
ATOM 876 O O . LEU A 1 112 ? 8.380 10.050 16.042 1.00 79.75 112 LEU A O 1
ATOM 880 N N . ASP A 1 113 ? 7.219 8.793 17.475 1.00 80.75 113 ASP A N 1
ATOM 881 C CA . ASP A 1 113 ? 6.040 9.671 17.533 1.00 80.75 113 ASP A CA 1
ATOM 882 C C . ASP A 1 113 ? 6.386 11.130 17.871 1.00 80.75 113 ASP A C 1
ATOM 884 O O . ASP A 1 113 ? 5.747 12.061 17.381 1.00 80.75 113 ASP A O 1
ATOM 888 N N . PHE A 1 114 ? 7.463 11.353 18.631 1.00 78.19 114 PHE A N 1
ATOM 889 C CA . PHE A 1 114 ? 7.996 12.692 18.884 1.00 78.19 114 PHE A CA 1
ATOM 890 C C . PHE A 1 114 ? 8.354 13.442 17.591 1.00 78.19 114 PHE A C 1
ATOM 892 O O . PHE A 1 114 ? 8.074 14.632 17.473 1.00 78.19 114 PHE A O 1
ATOM 899 N N . LEU A 1 115 ? 8.918 12.752 16.594 1.00 81.25 115 LEU A N 1
ATOM 900 C CA . LEU A 1 115 ? 9.297 13.349 15.315 1.00 81.25 115 LEU A CA 1
ATOM 901 C C . LEU A 1 115 ? 8.069 13.716 14.469 1.00 81.25 115 LEU A C 1
ATOM 903 O O . LEU A 1 115 ? 8.083 14.731 13.773 1.00 81.25 115 LEU A O 1
ATOM 907 N N . LEU A 1 116 ? 6.986 12.938 14.575 1.00 74.56 116 LEU A N 1
ATOM 908 C CA . LEU A 1 116 ? 5.718 13.227 13.898 1.00 74.56 116 LEU A CA 1
ATOM 909 C C . LEU A 1 116 ? 5.059 14.504 14.428 1.00 74.56 116 LEU A C 1
ATOM 911 O O . LEU A 1 116 ? 4.408 15.209 13.661 1.00 74.56 116 LEU A O 1
ATOM 915 N N . HIS A 1 117 ? 5.285 14.858 15.696 1.00 83.50 117 HIS A N 1
ATOM 916 C CA . HIS A 1 117 ? 4.790 16.118 16.254 1.00 83.50 117 HIS A CA 1
ATOM 917 C C . HIS A 1 117 ? 5.474 17.359 15.647 1.00 83.50 117 HIS A C 1
ATOM 919 O O . HIS A 1 117 ? 4.897 18.444 15.658 1.00 83.50 117 HIS A O 1
ATOM 925 N N . PHE A 1 118 ? 6.672 17.218 15.064 1.00 84.25 118 PHE A N 1
ATOM 926 C CA . PHE A 1 118 ? 7.352 18.313 14.352 1.00 84.25 118 PHE A CA 1
ATOM 927 C C . PHE A 1 118 ? 6.895 18.482 12.901 1.00 84.25 118 PHE A C 1
ATOM 929 O O . PHE A 1 118 ? 7.278 19.450 12.238 1.00 84.25 118 PHE A O 1
ATOM 936 N N . VAL A 1 119 ? 6.071 17.570 12.384 1.00 86.88 119 VAL A N 1
ATOM 937 C CA . VAL A 1 119 ? 5.531 17.676 11.030 1.00 86.88 119 VAL A CA 1
ATOM 938 C C . VAL A 1 119 ? 4.379 18.678 11.042 1.00 86.88 119 VAL A C 1
ATOM 940 O O . VAL A 1 119 ? 3.302 18.413 11.567 1.00 86.88 119 VAL A O 1
ATOM 943 N N . SER A 1 120 ? 4.602 19.851 10.445 1.00 91.88 120 SER A N 1
ATOM 944 C CA . SER A 1 120 ? 3.560 20.880 10.363 1.00 91.88 120 SER A CA 1
ATOM 945 C C . SER A 1 120 ? 2.345 20.405 9.557 1.00 91.88 120 SER A C 1
ATOM 947 O O . SER A 1 120 ? 2.479 19.719 8.539 1.00 91.88 120 SER A O 1
ATOM 949 N N . SER A 1 121 ? 1.149 20.856 9.942 1.00 90.50 121 SER A N 1
ATOM 950 C CA . SER A 1 121 ? -0.093 20.551 9.219 1.00 90.50 121 SER A CA 1
ATOM 951 C C . SER A 1 121 ? -0.045 20.989 7.748 1.00 90.50 121 SER A C 1
ATOM 953 O O . SER A 1 121 ? -0.612 20.327 6.884 1.00 90.50 121 SER A O 1
ATOM 955 N N . ASN A 1 122 ? 0.691 22.063 7.440 1.00 91.88 122 ASN A N 1
ATOM 956 C CA . ASN A 1 122 ? 0.879 22.550 6.071 1.00 91.88 122 ASN A CA 1
ATOM 957 C C . ASN A 1 122 ? 1.718 21.591 5.212 1.00 91.88 122 ASN A C 1
ATOM 959 O O . ASN A 1 122 ? 1.447 21.441 4.022 1.00 91.88 122 ASN A O 1
ATOM 963 N N . LEU A 1 123 ? 2.699 20.900 5.804 1.00 91.88 123 LEU A N 1
ATOM 964 C CA . LEU A 1 123 ? 3.497 19.890 5.103 1.00 91.88 123 LEU A CA 1
ATOM 965 C C . LEU A 1 123 ? 2.654 18.650 4.771 1.00 91.88 123 LEU A C 1
ATOM 967 O O . LEU A 1 123 ? 2.725 18.144 3.653 1.00 91.88 123 LEU A O 1
ATOM 971 N N . LEU A 1 124 ? 1.811 18.204 5.707 1.00 88.69 124 LEU A N 1
ATOM 972 C CA . LEU A 1 124 ? 0.855 17.112 5.482 1.00 88.69 124 LEU A CA 1
ATOM 973 C C . LEU A 1 124 ? -0.160 17.454 4.381 1.00 88.69 124 LEU A C 1
ATOM 975 O O . LEU A 1 124 ? -0.437 16.618 3.520 1.00 88.69 124 LEU A O 1
ATOM 979 N N . LEU A 1 125 ? -0.670 18.690 4.365 1.00 92.56 125 LEU A N 1
ATOM 980 C CA . LEU A 1 125 ? -1.562 19.178 3.309 1.00 92.56 125 LEU A CA 1
ATOM 981 C C . LEU A 1 125 ? -0.857 19.237 1.949 1.00 92.56 125 LEU A C 1
ATOM 983 O O . LEU A 1 125 ? -1.418 18.768 0.959 1.00 92.56 125 LEU A O 1
ATOM 987 N N . GLY A 1 126 ? 0.380 19.740 1.899 1.00 93.31 126 GLY A N 1
ATOM 988 C CA . GLY A 1 126 ? 1.188 19.756 0.677 1.00 93.31 126 GLY A CA 1
ATOM 989 C C . GLY A 1 126 ? 1.494 18.351 0.150 1.00 93.31 126 GLY A C 1
ATOM 990 O O . GLY A 1 126 ? 1.365 18.098 -1.047 1.00 93.31 126 GLY A O 1
ATOM 991 N N . PHE A 1 127 ? 1.822 17.410 1.040 1.00 88.25 127 PHE A N 1
ATOM 992 C CA . PHE A 1 127 ? 2.033 16.007 0.682 1.00 88.25 127 PHE A CA 1
ATOM 993 C C . PHE A 1 127 ? 0.751 15.360 0.139 1.00 88.25 127 PHE A C 1
ATOM 995 O O . PHE A 1 127 ? 0.779 14.755 -0.932 1.00 88.25 127 PHE A O 1
ATOM 1002 N N . SER A 1 128 ? -0.384 15.541 0.823 1.00 89.19 128 SER A N 1
ATOM 1003 C CA . SER A 1 128 ? -1.687 15.032 0.376 1.00 89.19 128 SER A CA 1
ATOM 1004 C C . SER A 1 128 ? -2.094 15.612 -0.987 1.00 89.19 128 SER A C 1
ATOM 1006 O O . SER A 1 128 ? -2.482 14.866 -1.887 1.00 89.19 128 SER A O 1
ATOM 1008 N N . ALA A 1 129 ? -1.907 16.921 -1.194 1.00 92.25 129 ALA A N 1
ATOM 1009 C CA . ALA A 1 129 ? -2.140 17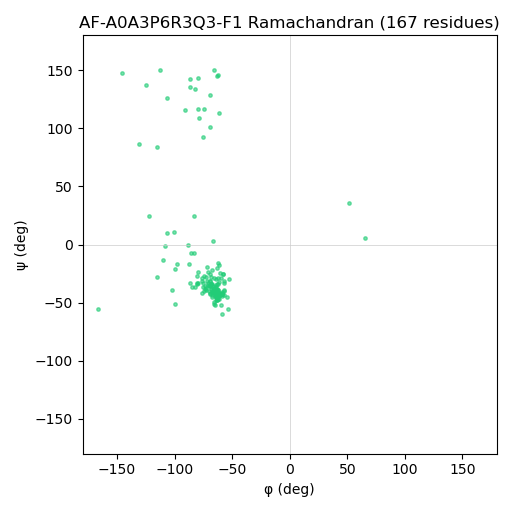.576 -2.481 1.00 92.25 129 ALA A CA 1
ATOM 1010 C C . ALA A 1 129 ? -1.220 17.025 -3.587 1.00 92.25 129 ALA A C 1
ATOM 1012 O O . ALA A 1 129 ? -1.667 16.810 -4.717 1.00 92.25 129 ALA A O 1
ATOM 1013 N N . GLY A 1 130 ? 0.045 16.734 -3.268 1.00 87.69 130 GLY A N 1
ATOM 1014 C CA . GLY A 1 130 ? 0.983 16.085 -4.186 1.00 87.69 130 GLY A CA 1
ATOM 1015 C C . GLY A 1 130 ? 0.550 14.669 -4.578 1.00 87.69 130 GLY A C 1
ATOM 1016 O O . GLY A 1 130 ? 0.570 14.326 -5.762 1.00 87.69 130 GLY A O 1
ATOM 1017 N N . VAL A 1 131 ? 0.098 13.861 -3.612 1.00 80.75 131 VAL A N 1
ATOM 1018 C CA . VAL A 1 131 ? -0.454 12.517 -3.864 1.00 80.75 131 VAL A CA 1
ATOM 1019 C C . VAL A 1 131 ? -1.711 12.599 -4.729 1.00 80.75 131 VAL A C 1
ATOM 1021 O O . VAL A 1 131 ? -1.795 11.895 -5.734 1.00 80.75 131 VAL A O 1
ATOM 1024 N N . ALA A 1 132 ? -2.645 13.499 -4.409 1.00 84.25 132 ALA A N 1
ATOM 1025 C CA . ALA A 1 132 ? -3.850 13.723 -5.208 1.00 84.25 132 ALA A CA 1
ATOM 1026 C C . ALA A 1 132 ? -3.508 14.132 -6.650 1.00 84.25 132 ALA A C 1
ATOM 1028 O O . ALA A 1 132 ? -4.068 13.587 -7.600 1.00 84.25 132 ALA A O 1
ATOM 1029 N N . THR A 1 133 ? -2.524 15.018 -6.822 1.00 85.75 133 THR A N 1
ATOM 1030 C CA . THR A 1 133 ? -2.026 15.422 -8.144 1.00 85.75 133 THR A CA 1
ATOM 1031 C C . THR A 1 133 ? -1.425 14.235 -8.898 1.00 85.75 133 THR A C 1
ATOM 1033 O O . THR A 1 133 ? -1.705 14.056 -10.080 1.00 85.75 133 THR A O 1
ATOM 1036 N N . ARG A 1 134 ? -0.638 13.373 -8.240 1.00 77.88 134 ARG A N 1
ATOM 1037 C CA . ARG A 1 134 ? -0.080 12.165 -8.876 1.00 77.88 134 ARG A CA 1
ATOM 1038 C C . ARG A 1 134 ? -1.166 11.178 -9.298 1.00 77.88 134 ARG A C 1
ATOM 1040 O O . ARG A 1 134 ? -1.063 10.637 -10.395 1.00 77.88 134 ARG A O 1
ATOM 1047 N N . ILE A 1 135 ? -2.200 10.982 -8.483 1.00 77.25 135 ILE A N 1
ATOM 1048 C CA . ILE A 1 135 ? -3.353 10.141 -8.837 1.00 77.25 135 ILE A CA 1
ATOM 1049 C C . ILE A 1 135 ? -4.092 10.741 -10.042 1.00 77.25 135 ILE A C 1
ATOM 1051 O O . ILE A 1 135 ? -4.381 10.026 -10.999 1.00 77.25 135 ILE A O 1
ATOM 1055 N N . ALA A 1 136 ? -4.322 12.059 -10.054 1.00 79.62 136 ALA A N 1
ATOM 1056 C CA . ALA A 1 136 ? -4.933 12.751 -11.190 1.00 79.62 136 ALA A CA 1
ATOM 1057 C C . ALA A 1 136 ? -4.118 12.574 -12.484 1.00 79.62 136 ALA A C 1
ATOM 1059 O O . ALA A 1 136 ? -4.689 12.273 -13.529 1.00 79.62 136 ALA A O 1
ATOM 1060 N N . LEU A 1 137 ? -2.785 12.671 -12.414 1.00 77.44 137 LEU A N 1
ATOM 1061 C CA . LEU A 1 137 ? -1.900 12.424 -13.559 1.00 77.44 137 LEU A CA 1
ATOM 1062 C C . LEU A 1 137 ? -1.969 10.973 -14.060 1.00 77.44 137 LEU A C 1
ATOM 1064 O O . LEU A 1 137 ? -1.888 10.742 -15.263 1.00 77.44 137 LEU A O 1
ATOM 1068 N N . GLN A 1 138 ? -2.146 9.999 -13.165 1.00 68.88 138 GLN A N 1
ATOM 1069 C CA . GLN A 1 138 ? -2.303 8.587 -13.538 1.00 68.88 138 GLN A CA 1
ATOM 1070 C C . GLN A 1 138 ? -3.650 8.296 -14.222 1.00 68.88 138 GLN A C 1
ATOM 1072 O O . GLN A 1 138 ? -3.755 7.348 -14.998 1.00 68.88 138 GLN A O 1
ATOM 1077 N N . LEU A 1 139 ? -4.667 9.129 -13.994 1.00 73.12 139 LEU A N 1
ATOM 1078 C CA . LEU A 1 139 ? -5.975 9.006 -14.642 1.00 73.12 139 LEU A CA 1
ATOM 1079 C C . LEU A 1 139 ? -5.988 9.571 -16.075 1.00 73.12 139 LEU A C 1
ATOM 1081 O O . LEU A 1 139 ? -6.790 9.117 -16.888 1.00 73.12 139 LEU A O 1
ATOM 1085 N N . ILE A 1 140 ? -5.083 10.496 -16.421 1.00 72.69 140 ILE A N 1
ATOM 1086 C CA . ILE A 1 140 ? -4.999 11.124 -17.756 1.00 72.69 140 ILE A CA 1
ATOM 1087 C C . ILE A 1 140 ? -4.902 10.105 -18.907 1.00 72.69 140 ILE A C 1
ATOM 1089 O O . ILE A 1 140 ? -5.753 10.161 -19.797 1.00 72.69 140 ILE A O 1
ATOM 1093 N N . PRO A 1 141 ? -3.935 9.164 -18.934 1.00 65.94 141 PRO A N 1
ATOM 1094 C CA . PRO A 1 141 ? -3.820 8.217 -20.048 1.00 65.94 141 PRO A CA 1
ATOM 1095 C C . PRO A 1 141 ? -5.035 7.287 -20.151 1.00 65.94 141 PRO A C 1
ATOM 1097 O O . PRO A 1 141 ? -5.428 6.912 -21.252 1.00 65.94 141 PRO A O 1
ATOM 1100 N N . THR A 1 142 ? -5.674 6.987 -19.016 1.00 68.00 142 THR A N 1
ATOM 1101 C CA . THR A 1 142 ? -6.887 6.160 -18.947 1.00 68.00 142 THR A CA 1
ATOM 1102 C C . THR A 1 142 ? -8.093 6.869 -19.570 1.00 68.00 142 THR A C 1
ATOM 1104 O O . THR A 1 142 ? -8.893 6.235 -20.249 1.00 68.00 142 THR A O 1
ATOM 1107 N N . ILE A 1 143 ? -8.219 8.188 -19.382 1.00 66.75 143 ILE A N 1
ATOM 1108 C CA . ILE A 1 143 ? -9.308 8.990 -19.965 1.00 66.75 143 ILE A CA 1
ATOM 1109 C C . ILE A 1 143 ? -9.104 9.192 -21.471 1.00 66.75 143 ILE A C 1
ATOM 1111 O O . ILE A 1 143 ? -10.068 9.159 -22.232 1.00 66.75 143 ILE A O 1
ATOM 1115 N N . PHE A 1 144 ? -7.859 9.388 -21.906 1.00 68.88 144 PHE A N 1
ATOM 1116 C CA . PHE A 1 144 ? -7.546 9.636 -23.315 1.00 68.88 144 PHE A CA 1
ATOM 1117 C C . PHE A 1 144 ? -7.312 8.364 -24.143 1.00 68.88 144 PHE A C 1
ATOM 1119 O O . PHE A 1 144 ? -7.084 8.466 -25.345 1.00 68.88 144 PHE A O 1
ATOM 1126 N N . ASN A 1 145 ? -7.411 7.179 -23.527 1.00 60.91 145 ASN A N 1
ATOM 1127 C CA . ASN A 1 145 ? -7.268 5.875 -24.181 1.00 60.91 145 ASN A CA 1
ATOM 1128 C C . ASN A 1 145 ? -5.978 5.762 -25.024 1.00 60.91 145 ASN A C 1
ATOM 1130 O O . ASN A 1 145 ? -5.967 5.156 -26.096 1.00 60.91 145 ASN A O 1
ATOM 1134 N N . PHE A 1 146 ? -4.893 6.390 -24.555 1.00 63.41 146 PHE A N 1
ATOM 1135 C CA . PHE A 1 146 ? -3.587 6.286 -25.201 1.00 63.41 146 PHE A CA 1
ATOM 1136 C C . PHE A 1 146 ? -3.047 4.868 -25.003 1.00 63.41 146 PHE A C 1
ATOM 1138 O O . PHE A 1 146 ? -3.008 4.361 -23.879 1.00 63.41 146 PHE A O 1
ATOM 1145 N N . SER A 1 147 ? -2.636 4.226 -26.097 1.00 51.28 147 SER A N 1
ATOM 1146 C CA . SER A 1 147 ? -2.032 2.894 -26.036 1.00 51.28 147 SER A CA 1
ATOM 1147 C C . SER A 1 147 ? -0.682 2.948 -25.294 1.00 51.28 147 SER A C 1
ATOM 1149 O O . SER A 1 147 ? -0.007 3.982 -25.338 1.00 51.28 147 SER A O 1
ATOM 1151 N N . PRO A 1 148 ? -0.264 1.870 -24.601 1.00 53.91 148 PRO A N 1
ATOM 1152 C CA . PRO A 1 148 ? 0.877 1.860 -23.670 1.00 53.91 148 PRO A CA 1
ATOM 115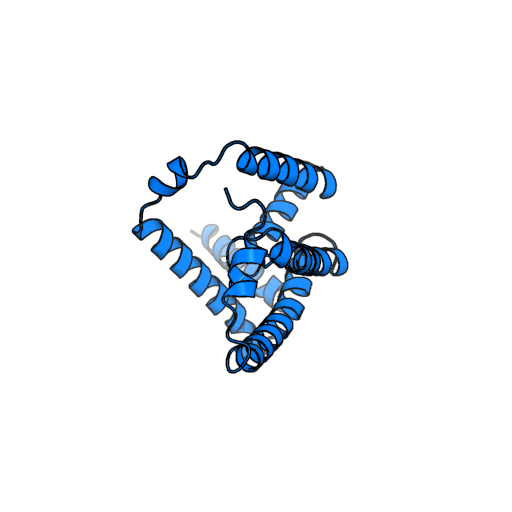3 C C . PRO A 1 148 ? 2.261 2.082 -24.310 1.00 53.91 148 PRO A C 1
ATOM 1155 O O . PRO A 1 148 ? 3.275 2.038 -23.615 1.00 53.91 148 PRO A O 1
ATOM 1158 N N . ASP A 1 149 ? 2.308 2.330 -25.617 1.00 46.09 149 ASP A N 1
ATOM 1159 C CA . ASP A 1 149 ? 3.508 2.242 -26.447 1.00 46.09 149 ASP A CA 1
ATOM 1160 C C . ASP A 1 149 ? 4.127 3.634 -26.698 1.00 46.09 149 ASP A C 1
ATOM 1162 O O . ASP A 1 149 ? 5.322 3.761 -26.962 1.00 46.09 149 ASP A O 1
ATOM 1166 N N . GLU A 1 150 ? 3.343 4.708 -26.543 1.00 47.94 150 GLU A N 1
ATOM 1167 C CA . GLU A 1 150 ? 3.751 6.082 -26.885 1.00 47.94 150 GLU A CA 1
ATOM 1168 C C . GLU A 1 150 ? 4.243 6.899 -25.675 1.00 47.94 150 GLU A C 1
ATOM 1170 O O . GLU A 1 150 ? 4.933 7.912 -25.821 1.00 47.94 150 GLU A O 1
ATOM 1175 N N . CYS A 1 151 ? 3.949 6.460 -24.446 1.00 42.66 151 CYS A N 1
ATOM 1176 C CA . CYS A 1 151 ? 4.202 7.268 -23.247 1.00 42.66 151 CYS A CA 1
ATOM 1177 C C . CYS A 1 151 ? 5.699 7.368 -22.883 1.00 42.66 151 CYS A C 1
ATOM 1179 O O . CYS A 1 151 ? 6.138 8.376 -22.324 1.00 42.66 151 CYS A O 1
ATOM 1181 N N . GLY A 1 152 ? 6.501 6.359 -23.250 1.00 46.00 152 GLY A N 1
ATOM 1182 C CA . GLY A 1 152 ? 7.965 6.415 -23.154 1.00 46.00 152 GLY A CA 1
ATOM 1183 C C . GLY A 1 152 ? 8.598 7.350 -24.192 1.00 46.00 152 GLY A C 1
ATOM 1184 O O . GLY A 1 152 ? 9.597 8.004 -23.897 1.00 46.00 152 GLY A O 1
ATOM 1185 N N . GLN A 1 153 ? 7.982 7.474 -25.374 1.00 44.53 153 GLN A N 1
ATOM 1186 C CA . GLN A 1 153 ? 8.466 8.332 -26.457 1.00 44.53 153 GLN A CA 1
ATOM 1187 C C . GLN A 1 153 ? 8.096 9.806 -26.260 1.00 44.53 153 GLN A C 1
ATOM 1189 O O . GLN A 1 153 ? 8.899 10.674 -26.591 1.00 44.53 153 GLN A O 1
ATOM 1194 N N . ILE A 1 154 ? 6.940 10.139 -25.678 1.00 50.34 154 ILE A N 1
ATOM 1195 C CA . ILE A 1 154 ? 6.541 11.548 -25.484 1.00 50.34 154 ILE A CA 1
ATOM 1196 C C . ILE A 1 154 ? 7.456 12.256 -24.474 1.00 50.34 154 ILE A C 1
ATOM 1198 O O . ILE A 1 154 ? 7.853 13.400 -24.702 1.00 50.34 154 ILE A O 1
ATOM 1202 N N . PHE A 1 155 ? 7.872 11.580 -23.396 1.00 46.78 155 PHE A N 1
ATOM 1203 C CA . PHE A 1 155 ? 8.773 12.184 -22.408 1.00 46.78 155 PHE A CA 1
ATOM 1204 C C . PHE A 1 155 ? 10.207 12.330 -22.947 1.00 46.78 155 PHE A C 1
ATOM 1206 O O . PHE A 1 155 ? 10.836 13.365 -22.728 1.00 46.78 155 PHE A O 1
ATOM 1213 N N . SER A 1 156 ? 10.707 11.361 -23.730 1.00 46.47 156 SER A N 1
ATOM 1214 C CA . SER A 1 156 ? 12.003 11.498 -24.416 1.00 46.47 156 SER A CA 1
ATOM 1215 C C . SER A 1 156 ? 11.970 12.546 -25.533 1.00 46.47 156 SER A C 1
ATOM 1217 O O . SER A 1 156 ? 12.971 13.221 -25.759 1.00 46.47 156 SER A O 1
ATOM 1219 N N . THR A 1 157 ? 10.828 12.732 -26.202 1.00 50.38 157 THR A N 1
ATOM 1220 C CA . THR A 1 157 ? 10.669 13.729 -27.274 1.00 50.38 157 THR A CA 1
ATOM 1221 C C . THR A 1 157 ? 10.542 15.142 -26.702 1.00 50.38 157 THR A C 1
ATOM 1223 O O . THR A 1 157 ? 11.214 16.046 -27.187 1.00 50.38 157 THR A O 1
ATOM 1226 N N . MET A 1 158 ? 9.794 15.337 -25.610 1.00 44.62 158 MET A N 1
ATOM 1227 C CA . MET A 1 158 ? 9.707 16.625 -24.898 1.00 44.62 158 MET A CA 1
ATOM 1228 C C . MET A 1 158 ? 11.060 17.046 -24.294 1.00 44.62 158 MET A C 1
ATOM 1230 O O . MET A 1 158 ? 11.477 18.193 -24.446 1.00 44.62 158 MET A O 1
ATOM 1234 N N . VAL A 1 159 ? 11.795 16.118 -23.666 1.00 53.00 159 VAL A N 1
ATOM 1235 C CA . VAL A 1 159 ? 13.147 16.385 -23.133 1.00 53.00 159 VAL A CA 1
ATOM 1236 C C . VAL A 1 159 ? 14.169 16.592 -24.263 1.00 53.00 159 VAL A C 1
ATOM 1238 O O . VAL A 1 159 ? 15.036 17.461 -24.157 1.00 53.00 159 VAL A O 1
ATOM 1241 N N . GLY A 1 160 ? 14.033 15.869 -25.379 1.00 48.41 160 GLY A N 1
ATOM 1242 C CA . GLY A 1 160 ? 14.839 16.065 -26.587 1.00 48.41 160 GLY A CA 1
ATOM 1243 C C . GLY A 1 160 ? 14.629 17.436 -27.242 1.00 48.41 160 GLY A C 1
ATOM 1244 O O . GLY A 1 160 ? 15.605 18.077 -27.630 1.00 48.41 160 GLY A O 1
ATOM 1245 N N . GLN A 1 161 ? 13.391 17.942 -27.294 1.00 51.56 161 GLN A N 1
ATOM 1246 C CA . GLN A 1 161 ? 13.090 19.274 -27.842 1.00 51.56 161 GLN A CA 1
ATOM 1247 C C . GLN A 1 161 ? 13.630 20.409 -26.956 1.00 51.56 161 GLN A C 1
ATOM 1249 O O . GLN A 1 161 ? 14.132 21.407 -27.475 1.00 51.56 161 GLN A O 1
ATOM 1254 N N . ILE A 1 162 ? 13.632 20.233 -25.630 1.00 52.00 162 ILE A N 1
ATOM 1255 C CA . ILE A 1 162 ? 14.236 21.194 -24.690 1.00 52.00 162 ILE A CA 1
ATOM 1256 C C . ILE A 1 162 ? 15.775 21.194 -24.798 1.00 52.00 162 ILE A C 1
ATOM 1258 O O . ILE A 1 162 ? 16.398 22.253 -24.705 1.00 52.00 162 ILE A O 1
ATOM 1262 N N . SER A 1 163 ? 16.406 20.040 -25.052 1.00 45.41 163 SER A N 1
ATOM 1263 C CA . SER A 1 163 ? 17.858 19.954 -25.286 1.00 45.41 163 SER A CA 1
ATOM 1264 C C . SER A 1 163 ? 18.279 20.554 -26.636 1.00 45.41 163 SER A C 1
ATOM 1266 O O . SER A 1 163 ? 19.338 21.175 -26.724 1.00 45.41 163 SER A O 1
ATOM 1268 N N . TYR A 1 164 ? 17.451 20.420 -27.678 1.00 47.56 164 TYR A N 1
ATOM 1269 C CA . TYR A 1 164 ? 17.717 20.994 -29.004 1.00 47.56 164 TYR A CA 1
ATOM 1270 C C . TYR A 1 164 ? 17.644 22.532 -28.992 1.00 47.56 164 TYR A C 1
ATOM 1272 O O . TYR A 1 164 ? 18.475 23.199 -29.604 1.00 47.56 164 TYR A O 1
ATOM 1280 N N . TYR A 1 165 ? 16.731 23.114 -28.205 1.00 45.12 165 TYR A N 1
ATOM 1281 C CA . TYR A 1 165 ? 16.601 24.573 -28.080 1.00 45.12 165 TYR A CA 1
ATOM 1282 C C . TYR A 1 165 ? 17.749 25.232 -27.288 1.00 45.12 165 TYR A C 1
ATOM 1284 O O . TYR A 1 165 ? 17.999 26.424 -27.429 1.00 45.12 165 TYR A O 1
ATOM 1292 N N . LYS A 1 166 ? 18.496 24.462 -26.482 1.00 49.38 166 LYS A N 1
ATOM 1293 C CA . LYS A 1 166 ? 19.631 24.965 -25.684 1.00 49.38 166 LYS A CA 1
ATOM 1294 C C . LYS A 1 166 ? 20.965 25.010 -26.445 1.00 49.38 166 LYS A C 1
ATOM 1296 O O . LYS A 1 166 ? 21.940 25.511 -25.902 1.00 49.38 166 LYS A O 1
ATOM 1301 N N . THR A 1 167 ? 21.018 24.476 -27.669 1.00 48.97 167 THR A N 1
ATOM 1302 C CA . THR A 1 167 ? 22.250 24.416 -28.492 1.00 48.97 167 THR A CA 1
ATOM 1303 C C . THR A 1 167 ? 22.212 25.391 -29.683 1.00 48.97 167 THR A C 1
ATOM 1305 O O . THR A 1 167 ? 23.178 25.484 -30.432 1.00 48.97 167 THR A O 1
ATOM 1308 N N . HIS A 1 168 ? 21.107 26.130 -29.856 1.00 49.31 168 HIS A N 1
ATOM 1309 C CA . HIS A 1 168 ? 20.913 27.139 -30.910 1.00 49.31 168 HIS A CA 1
ATOM 1310 C C . HIS A 1 168 ? 20.593 28.552 -30.375 1.00 49.31 168 HIS A C 1
ATOM 1312 O O . HIS A 1 168 ? 20.033 29.382 -31.092 1.00 49.31 168 HIS A O 1
ATOM 1318 N N . ILE A 1 169 ? 21.005 28.835 -29.137 1.00 45.56 169 ILE A N 1
ATOM 1319 C CA . ILE A 1 169 ? 21.269 30.186 -28.613 1.00 45.56 169 ILE A CA 1
ATOM 1320 C C . ILE A 1 169 ? 22.739 30.201 -28.204 1.00 45.56 169 ILE A C 1
ATOM 1322 O O . ILE A 1 169 ? 23.421 31.201 -28.511 1.00 45.56 169 ILE A O 1
#

Solvent-accessible surface area (backbone atoms only — not comparable to full-atom values): 9809 Å² total; per-residue (Å²): 130,73,93,49,45,38,63,62,53,62,75,69,55,58,77,88,67,45,58,66,56,52,48,56,52,50,54,54,50,53,63,54,45,53,61,47,17,43,60,34,4,63,61,53,77,42,43,68,60,24,40,50,63,29,52,53,53,50,67,51,36,66,64,76,35,81,58,92,86,69,78,61,76,70,51,62,67,59,31,48,51,51,32,53,50,27,68,74,67,70,47,57,67,66,60,57,51,50,52,52,50,52,53,53,52,47,41,70,78,50,70,59,63,71,61,58,72,71,57,51,71,67,57,55,49,51,50,51,51,49,52,52,50,53,53,54,59,64,46,48,52,67,74,68,66,60,65,91,78,51,67,71,52,52,58,54,48,56,53,47,53,58,54,56,60,70,75,76,116

Secondary structure (DSSP, 8-state):
--S-HHHHHHHT--TTTHHHHHHHHHHHHHHHHHHHHHHHHHHHS-HHHHHHHHHHHHHHHHHH-S-TT------HHHHHHHHHHHHHH---HHHHHHHHHHHHHHHHHS-THHHHHTS-HHHHHHHHHHHHHHHHHHHHHHHHT--TTSHHHHHHHHHHHHHHHTS--

Sequence (169 aa):
MDFFPFLTWIKTYDVKSAPLRDFMGSLLLAALFIPQGIANGLLTSDVFSGMFSILLPNLIYPFLGSSRHCTLGSLSMTSFLIYSSSRNSGSSISTITLWCGIFQLLHFFFPLDFLLHFVSSNLLLGFSAGVATRIALQLIPTIFNFSPDECGQIFSTMVGQISYYKTHI

pLDDT: mean 77.88, std 14.06, range [42.66, 94.5]

Radius of gyration: 20.62 Å; Cα contacts (8 Å, |Δi|>4): 74; chains: 1; bounding box: 50×42×57 Å

Mean predicted aligned error: 11.42 Å

InterPro domains:
  IPR001902 SLC26A/SulP transporter [PTHR11814] (2-162)
  IPR011547 SLC26A/SulP transporter domain [PF00916] (21-165)

Organism: Cylicostephanus goldi (NCBI:txid71465)

Foldseek 3Di:
DPQWLLVVVVVVDPPPPPPVVVVVVVVVVVVVQQVQLQVLQVLAPHSVVSSCQQVVCQVCCSGRPNDPPDGDHDDSVVSNVLRVVCVVVVDDSVVVVVVVVVVVVVCVVVVPVVVVVVQDPVNVVVVVVVVVVVVVVVCVCVVVVDDPPCPVVVVVVVVVVVVVVVVPD